Protein AF-A0A498QHR3-F1 (afdb_monomer_lite)

Sequence (141 aa):
MAPAGLDGLLPSLQDLGNIIGYTNLRAEEPIRQFEPIDPHPTAAQTQSTNLQSAWRRCDGSPVNATYADIGREVLFSMGLPADAGGGVVTLEVVSLPVHFVRAIAAKTNVFVEVRASSVATDHARQVALDVVSYVLYKIRG

Foldseek 3Di:
DPPQCPPPLADDPVRLCVLLVHDPDDDDDDDDDDDPQPPDQCQQVVVVVVVLVVLVVCAQHWDWDQDPVVRDTWTKHKHHWDDPDPQKIKIWIDTPQKTKMWIWGGDGSDTDIDIFIDSDRVSRVSSNVSRVVSSVVPRDD

InterPro domains:
  IPR026954 PknH-like extracellular domain [PF14032] (39-132)
  IPR038232 PknH-like extracellular domain superfamily [G3DSA:3.40.1000.70] (38-139)

Organism: NCBI:txid2341083

pLDDT: mean 86.79, std 10.93, range [41.12, 98.0]

Secondary structure (DSSP, 8-state):
------TTTSPPHHHHHHHHT-SS---PPPP---------TTHHHHHHHHHHHHHHHTTT-EEEEEETTTTEEEEEEE---EEEETTEEEEEEE-SS-EEEEEEEEETTEEEEEEEEESSHHHHHHHHHHHHHHHHHHS--

Structure (mmCIF, N/CA/C/O backbone):
data_AF-A0A498QHR3-F1
#
_entry.id   AF-A0A498QHR3-F1
#
loop_
_atom_site.group_PDB
_atom_site.id
_atom_site.type_symbol
_atom_site.label_atom_id
_atom_site.label_alt_id
_atom_site.label_comp_id
_atom_site.label_asym_id
_atom_site.label_entity_id
_atom_site.label_seq_id
_atom_site.pdbx_PDB_ins_code
_atom_site.Cartn_x
_atom_site.Cartn_y
_atom_site.Cartn_z
_atom_site.occupancy
_atom_site.B_iso_or_equiv
_atom_site.auth_seq_id
_atom_site.auth_comp_id
_atom_site.auth_asym_id
_atom_site.auth_atom_id
_atom_site.pdbx_PDB_model_num
ATOM 1 N N . MET A 1 1 ? -9.276 9.551 24.500 1.00 43.53 1 MET A N 1
ATOM 2 C CA . MET A 1 1 ? -9.112 8.401 23.589 1.00 43.53 1 MET A CA 1
ATOM 3 C C . MET A 1 1 ? -7.676 7.930 23.759 1.00 43.53 1 MET A C 1
ATOM 5 O O . MET A 1 1 ? -6.789 8.766 23.652 1.00 43.53 1 MET A O 1
ATOM 9 N N . ALA A 1 2 ? -7.441 6.683 24.180 1.00 41.12 2 ALA A N 1
ATOM 10 C CA . ALA A 1 2 ? -6.074 6.165 24.292 1.00 41.12 2 ALA A CA 1
ATOM 11 C C . ALA A 1 2 ? -5.424 6.143 22.894 1.00 41.12 2 ALA A C 1
ATOM 13 O O . ALA A 1 2 ? -6.171 6.031 21.914 1.00 41.12 2 ALA A O 1
ATOM 14 N N . PRO A 1 3 ? -4.085 6.244 22.779 1.00 51.41 3 PRO A N 1
ATOM 15 C CA . PRO A 1 3 ? -3.397 5.953 21.527 1.00 51.41 3 PRO A CA 1
ATOM 16 C C . PRO A 1 3 ? -3.976 4.674 20.932 1.00 51.41 3 PRO A C 1
ATOM 18 O O . PRO A 1 3 ? -4.157 3.699 21.669 1.00 51.41 3 PRO A O 1
ATOM 21 N N . ALA A 1 4 ? -4.293 4.664 19.635 1.00 57.41 4 ALA A N 1
ATOM 22 C CA . ALA A 1 4 ? -4.520 3.387 18.974 1.00 57.41 4 ALA A CA 1
ATOM 23 C C . ALA A 1 4 ? -3.286 2.533 19.281 1.00 57.41 4 ALA A C 1
ATOM 25 O O . ALA A 1 4 ? -2.165 2.987 19.055 1.00 57.41 4 ALA A O 1
ATOM 26 N N . GLY A 1 5 ? -3.465 1.365 19.896 1.00 65.12 5 GLY A N 1
ATOM 27 C CA . GLY A 1 5 ? -2.361 0.445 20.134 1.00 65.12 5 GLY A CA 1
ATOM 28 C C . GLY A 1 5 ? -1.820 -0.001 18.782 1.00 65.12 5 GLY A C 1
ATOM 29 O O . GLY A 1 5 ? -2.325 -0.963 18.217 1.00 65.12 5 GLY A O 1
ATOM 30 N N . LEU A 1 6 ? -0.859 0.750 18.232 1.00 77.00 6 LEU A N 1
ATOM 31 C CA . LEU A 1 6 ? -0.225 0.447 16.948 1.00 77.00 6 LEU A CA 1
ATOM 3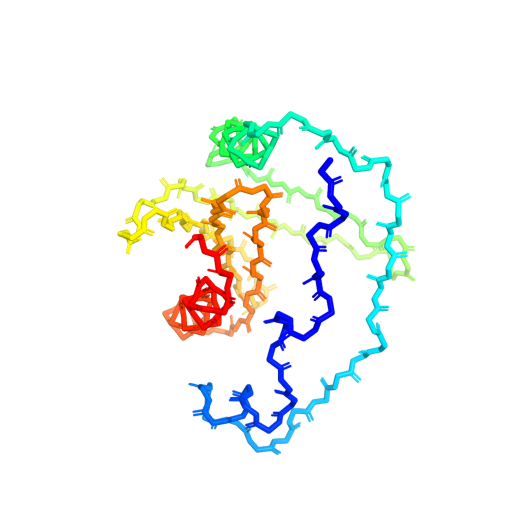2 C C . LEU A 1 6 ? 0.673 -0.790 17.071 1.00 77.00 6 LEU A C 1
ATOM 34 O O . LEU A 1 6 ? 0.919 -1.493 16.089 1.00 77.00 6 LEU A O 1
ATOM 38 N N . ASP A 1 7 ? 1.126 -1.079 18.293 1.00 76.69 7 ASP A N 1
ATOM 39 C CA . ASP A 1 7 ? 1.864 -2.289 18.622 1.00 76.69 7 ASP A CA 1
ATOM 40 C C . ASP A 1 7 ? 1.040 -3.541 18.300 1.00 76.69 7 ASP A C 1
ATOM 42 O O . ASP A 1 7 ? -0.095 -3.709 18.745 1.00 76.69 7 ASP A O 1
ATOM 46 N N . GLY A 1 8 ? 1.632 -4.439 17.511 1.00 82.19 8 GLY A N 1
ATOM 47 C CA . GLY A 1 8 ? 1.016 -5.708 17.116 1.00 82.19 8 GLY A CA 1
ATOM 48 C C . GLY A 1 8 ? 0.091 -5.643 15.894 1.00 82.19 8 GLY A C 1
ATOM 49 O O . GLY A 1 8 ? -0.371 -6.699 15.446 1.00 82.19 8 GLY A O 1
ATOM 50 N N . LEU A 1 9 ? -0.154 -4.456 15.320 1.00 88.06 9 LEU A N 1
ATOM 51 C CA . LEU A 1 9 ? -0.918 -4.324 14.072 1.00 88.06 9 LEU A CA 1
ATOM 52 C C . LEU A 1 9 ? -0.127 -4.811 12.853 1.00 88.06 9 LEU A C 1
ATOM 54 O O . LEU A 1 9 ? -0.690 -5.489 11.995 1.00 88.06 9 LEU A O 1
ATOM 58 N N . LEU A 1 10 ? 1.175 -4.518 12.797 1.00 89.25 10 LEU A N 1
ATOM 59 C CA . LEU A 1 10 ? 2.044 -4.995 11.720 1.00 89.25 10 LEU A CA 1
ATOM 60 C C . LEU A 1 10 ? 2.182 -6.533 11.756 1.00 89.25 10 LEU A C 1
ATOM 62 O O . LEU A 1 10 ? 2.155 -7.129 12.841 1.00 89.25 10 LEU A O 1
ATOM 66 N N . PRO A 1 11 ? 2.295 -7.202 10.594 1.00 90.06 11 PRO A N 1
ATOM 67 C CA . PRO A 1 11 ? 2.567 -8.636 10.543 1.00 90.06 11 PRO A CA 1
ATOM 68 C C . PRO A 1 11 ? 3.958 -8.949 11.104 1.00 90.06 11 PRO A C 1
ATOM 70 O O . PRO A 1 11 ? 4.907 -8.189 10.908 1.00 90.06 11 PRO A O 1
ATOM 73 N N . SER A 1 12 ? 4.089 -10.092 11.780 1.00 90.38 12 SER A N 1
ATOM 74 C CA . SER A 1 12 ? 5.411 -10.653 12.076 1.00 90.38 12 SER A CA 1
ATOM 75 C C . SER A 1 12 ? 6.100 -11.096 10.777 1.00 90.38 12 SER A C 1
ATOM 77 O O . SER A 1 12 ? 5.438 -11.278 9.757 1.00 90.38 12 SER A O 1
ATOM 79 N N . LEU A 1 13 ? 7.419 -11.326 10.795 1.00 90.88 13 LEU A N 1
ATOM 80 C CA . LEU A 1 13 ? 8.121 -11.871 9.620 1.00 90.88 13 LEU A CA 1
ATOM 81 C C . LEU A 1 13 ? 7.561 -13.228 9.178 1.00 90.88 13 LEU A C 1
ATOM 83 O O . LEU A 1 13 ? 7.473 -13.493 7.981 1.00 90.88 13 LEU A O 1
ATOM 87 N N . GLN A 1 14 ? 7.164 -14.066 10.137 1.00 90.50 14 GLN A N 1
ATOM 88 C CA . GLN A 1 14 ? 6.558 -15.363 9.856 1.00 90.50 14 GLN A CA 1
ATOM 89 C C . GLN A 1 14 ? 5.180 -15.202 9.210 1.00 90.50 14 GLN A C 1
ATOM 91 O O . GLN A 1 14 ? 4.912 -15.827 8.187 1.00 90.50 14 GLN A O 1
ATOM 96 N N . ASP A 1 15 ? 4.324 -14.344 9.774 1.00 91.69 15 ASP A N 1
ATOM 97 C CA . ASP A 1 15 ? 3.005 -14.072 9.198 1.00 91.69 15 ASP A CA 1
ATOM 98 C C . ASP A 1 15 ? 3.138 -13.482 7.803 1.00 91.69 15 ASP A C 1
ATOM 100 O O . ASP A 1 15 ? 2.470 -13.937 6.883 1.00 91.69 15 ASP A O 1
ATOM 104 N N . LEU A 1 16 ? 4.038 -12.511 7.627 1.00 91.56 16 LEU A N 1
ATOM 105 C CA . LEU A 1 16 ? 4.298 -11.913 6.329 1.00 91.56 16 LEU A CA 1
ATOM 106 C C . LEU A 1 16 ? 4.736 -12.990 5.337 1.00 91.56 16 LEU A C 1
ATOM 108 O O . LEU A 1 16 ? 4.145 -13.089 4.271 1.00 91.56 16 LEU A O 1
ATOM 112 N N . GLY A 1 17 ? 5.678 -13.860 5.708 1.00 91.62 17 GLY A N 1
ATOM 113 C CA . GLY A 1 17 ? 6.114 -14.960 4.850 1.00 91.62 17 GLY A CA 1
ATOM 114 C C . GLY A 1 17 ? 4.986 -15.904 4.430 1.00 91.62 17 GLY A C 1
ATOM 115 O O . GLY A 1 17 ? 4.933 -16.303 3.268 1.00 91.62 17 GLY A O 1
ATOM 116 N N . ASN A 1 18 ? 4.042 -16.185 5.332 1.00 91.12 18 ASN A N 1
ATOM 117 C CA . ASN A 1 18 ? 2.843 -16.969 5.027 1.00 91.12 18 ASN A CA 1
ATOM 118 C C . ASN A 1 18 ? 1.863 -16.221 4.109 1.00 91.12 18 ASN A C 1
ATOM 120 O O . ASN A 1 18 ? 1.239 -16.846 3.257 1.00 91.12 18 ASN A O 1
ATOM 124 N N . ILE A 1 19 ? 1.728 -14.903 4.278 1.00 88.62 19 ILE A N 1
ATOM 125 C CA . ILE A 1 19 ? 0.843 -14.051 3.474 1.00 88.62 19 ILE A CA 1
ATOM 126 C C . ILE A 1 19 ? 1.371 -13.926 2.041 1.00 88.62 19 ILE A C 1
ATOM 128 O O . ILE A 1 19 ? 0.614 -14.090 1.092 1.00 88.62 19 ILE A O 1
ATOM 132 N N . ILE A 1 20 ? 2.667 -13.640 1.881 1.00 88.62 20 ILE A N 1
ATOM 133 C CA . ILE A 1 20 ? 3.248 -13.267 0.581 1.00 88.62 20 ILE A CA 1
ATOM 134 C C . ILE A 1 20 ? 4.010 -14.406 -0.108 1.00 88.62 20 ILE A C 1
ATOM 136 O O . ILE A 1 20 ? 4.484 -14.233 -1.228 1.00 88.62 20 ILE A O 1
ATOM 140 N N . GLY A 1 21 ? 4.137 -15.567 0.542 1.00 87.19 21 GLY A N 1
ATOM 141 C CA . GLY A 1 21 ? 4.769 -16.761 -0.027 1.00 87.19 21 GLY A CA 1
ATOM 142 C C . GLY A 1 21 ? 6.301 -16.717 -0.075 1.00 87.19 21 GLY A C 1
ATOM 143 O O . GLY A 1 21 ? 6.906 -17.398 -0.901 1.00 87.19 21 GLY A O 1
ATOM 144 N N . TYR A 1 22 ? 6.943 -15.936 0.799 1.00 85.62 22 TYR A N 1
ATOM 145 C CA . TYR A 1 22 ? 8.402 -15.805 0.861 1.00 85.62 22 TYR A CA 1
ATOM 146 C C . TYR A 1 22 ? 8.958 -16.238 2.215 1.00 85.62 22 TYR A C 1
ATOM 148 O O . TYR A 1 22 ? 8.522 -15.775 3.261 1.00 85.62 22 TYR A O 1
ATOM 156 N N . THR A 1 23 ? 9.998 -17.070 2.204 1.00 84.38 23 THR A N 1
ATOM 157 C CA . THR A 1 23 ? 10.594 -17.618 3.435 1.00 84.38 23 THR A CA 1
ATOM 158 C C . THR A 1 23 ? 11.819 -16.850 3.930 1.00 84.38 23 THR A C 1
ATOM 160 O O . THR A 1 23 ? 12.229 -17.020 5.072 1.00 84.38 23 THR A O 1
ATOM 163 N N . ASN A 1 24 ? 12.415 -16.002 3.087 1.00 88.69 24 ASN A N 1
ATOM 164 C CA . ASN A 1 24 ? 13.729 -15.393 3.338 1.00 88.69 24 ASN A CA 1
ATOM 165 C C . ASN A 1 24 ? 13.631 -13.887 3.625 1.00 88.69 24 ASN A C 1
ATOM 167 O O . ASN A 1 24 ? 14.533 -13.118 3.289 1.00 88.69 24 ASN A O 1
ATOM 171 N N . LEU A 1 25 ? 12.506 -13.463 4.200 1.00 89.81 25 LEU A N 1
ATOM 172 C CA . LEU A 1 25 ? 12.234 -12.063 4.499 1.00 89.81 25 LEU A CA 1
ATOM 173 C C . LEU A 1 25 ? 13.116 -11.562 5.643 1.00 89.81 25 LEU A C 1
ATOM 175 O O . LEU A 1 25 ? 13.416 -12.285 6.593 1.00 89.81 25 LEU A O 1
ATOM 179 N N . ARG A 1 26 ? 13.510 -10.293 5.552 1.00 91.69 26 ARG A N 1
ATOM 180 C CA . ARG A 1 26 ? 14.232 -9.571 6.600 1.00 91.69 26 ARG A CA 1
ATOM 181 C C . ARG A 1 26 ? 13.447 -8.319 6.948 1.00 91.69 26 ARG A C 1
ATOM 183 O O . ARG A 1 26 ? 12.905 -7.674 6.056 1.00 91.69 26 ARG A O 1
ATOM 190 N N . ALA A 1 27 ? 13.385 -8.008 8.235 1.00 89.25 27 ALA A N 1
ATOM 191 C CA . ALA A 1 27 ? 12.785 -6.781 8.730 1.00 89.25 27 ALA A CA 1
ATOM 192 C C . ALA A 1 27 ? 13.891 -5.858 9.226 1.00 89.25 27 ALA A C 1
ATOM 194 O O . ALA A 1 27 ? 14.830 -6.304 9.886 1.00 89.25 27 ALA A O 1
ATOM 195 N N . GLU A 1 28 ? 13.750 -4.580 8.909 1.00 87.62 28 GLU A N 1
ATOM 196 C CA . GLU A 1 28 ? 14.474 -3.515 9.589 1.00 87.62 28 GLU A CA 1
ATOM 197 C C . GLU A 1 28 ? 13.751 -3.155 10.894 1.00 87.62 28 GLU A C 1
ATOM 199 O O . GLU A 1 28 ? 12.603 -3.558 11.121 1.00 87.62 28 GLU A O 1
ATOM 204 N N . GLU A 1 29 ? 14.427 -2.417 11.774 1.00 82.69 29 GLU A N 1
ATOM 205 C CA . GLU A 1 29 ? 13.811 -1.969 13.021 1.00 82.69 29 GLU A CA 1
ATOM 206 C C . GLU A 1 29 ? 12.614 -1.043 12.737 1.00 82.69 29 GLU A C 1
ATOM 208 O O . GLU A 1 29 ? 12.712 -0.150 11.890 1.00 82.69 29 GLU A O 1
ATOM 213 N N . PRO A 1 30 ? 11.474 -1.216 13.435 1.00 80.88 30 PRO A N 1
ATOM 214 C CA . PRO A 1 30 ? 10.319 -0.354 13.237 1.00 80.88 30 PRO A CA 1
ATOM 215 C C . PRO A 1 30 ? 10.647 1.108 13.541 1.00 80.88 30 PRO A C 1
ATOM 217 O O . PRO A 1 30 ? 10.998 1.462 14.668 1.00 80.88 30 PRO A O 1
ATOM 220 N N . ILE A 1 31 ? 10.446 1.975 12.552 1.00 81.94 31 ILE A N 1
ATOM 221 C CA . ILE A 1 31 ? 10.554 3.418 12.745 1.00 81.94 31 ILE A CA 1
ATOM 222 C C . ILE A 1 31 ? 9.301 3.902 13.479 1.00 81.94 31 ILE A C 1
ATOM 224 O O . ILE A 1 31 ? 8.180 3.771 12.988 1.00 81.94 31 ILE A O 1
ATOM 228 N N . ARG A 1 32 ? 9.493 4.487 14.665 1.00 80.19 32 ARG A N 1
ATOM 229 C CA . ARG A 1 32 ? 8.424 5.107 15.458 1.00 80.19 32 ARG A CA 1
ATOM 230 C C . ARG A 1 32 ? 8.565 6.621 15.398 1.00 80.19 32 ARG A C 1
ATOM 232 O O . ARG A 1 32 ? 9.309 7.214 16.175 1.00 80.19 32 ARG A O 1
ATOM 239 N N . GLN A 1 33 ? 7.846 7.244 14.471 1.00 69.56 33 GLN A N 1
ATOM 240 C CA . GLN A 1 33 ? 7.672 8.694 14.464 1.00 69.56 33 GLN A CA 1
ATOM 241 C C . GLN A 1 33 ? 6.430 9.030 15.286 1.00 69.56 33 GLN A C 1
ATOM 243 O O . GLN A 1 33 ? 5.303 8.784 14.866 1.00 69.56 33 GLN A O 1
ATOM 248 N N . PHE A 1 34 ? 6.646 9.548 16.494 1.00 58.50 34 PHE A N 1
ATOM 249 C CA . PHE A 1 34 ? 5.565 10.061 17.325 1.00 58.50 34 PHE A CA 1
ATOM 250 C C . PHE A 1 34 ? 5.227 11.477 16.866 1.00 58.50 34 PHE A C 1
ATOM 252 O O . PHE A 1 34 ? 5.773 12.455 17.374 1.00 58.50 34 PHE A O 1
ATOM 259 N N . GLU A 1 35 ? 4.335 11.590 15.888 1.00 61.38 35 GLU A N 1
ATOM 260 C CA . GLU A 1 35 ? 3.571 12.824 15.731 1.00 61.38 35 GLU A CA 1
ATOM 261 C C . GLU A 1 35 ? 2.508 12.909 16.840 1.00 61.38 35 GLU A C 1
ATOM 263 O O . GLU A 1 35 ? 2.101 11.874 17.389 1.00 61.38 35 GLU A O 1
ATOM 268 N N . PRO A 1 36 ? 2.053 14.119 17.219 1.00 59.34 36 PRO A N 1
ATOM 269 C CA . PRO A 1 36 ? 0.911 14.260 18.108 1.00 59.34 36 PRO A CA 1
ATOM 270 C C . PRO A 1 36 ? -0.265 13.454 17.554 1.00 59.34 36 PRO A C 1
ATOM 272 O O . PRO A 1 36 ? -0.681 13.656 16.415 1.00 59.34 36 PRO A O 1
ATOM 275 N N . ILE A 1 37 ? -0.793 12.530 18.356 1.00 59.19 37 ILE A N 1
ATOM 276 C CA . ILE A 1 37 ? -1.969 11.748 17.973 1.00 59.19 37 ILE A CA 1
ATOM 277 C C . ILE A 1 37 ? -3.122 12.730 17.822 1.00 59.19 37 ILE A C 1
ATOM 279 O O . ILE A 1 37 ? -3.570 13.293 18.822 1.00 59.19 37 ILE A O 1
ATOM 283 N N . ASP A 1 38 ? -3.590 12.935 16.593 1.00 64.50 38 ASP A N 1
ATOM 284 C CA . ASP A 1 38 ? -4.792 13.718 16.344 1.00 64.50 38 ASP A CA 1
ATOM 285 C C . ASP A 1 38 ? -5.986 12.980 16.984 1.00 64.50 38 ASP A C 1
ATOM 287 O O . ASP A 1 38 ? -6.328 11.870 16.562 1.00 64.50 38 ASP A O 1
ATOM 291 N N . PRO A 1 39 ? -6.603 13.535 18.046 1.00 62.09 39 PRO A N 1
ATOM 292 C CA . PRO A 1 39 ? -7.657 12.851 18.783 1.00 62.09 39 PRO A CA 1
ATOM 293 C C . PRO A 1 39 ? -8.994 12.851 18.030 1.00 62.09 39 PRO A C 1
ATOM 295 O O . PRO A 1 39 ? -9.959 12.262 18.528 1.00 62.09 39 PRO A O 1
ATOM 298 N N . HIS A 1 40 ? -9.092 13.523 16.875 1.00 70.19 40 HIS A N 1
ATOM 299 C CA . HIS A 1 40 ? -10.328 13.571 16.109 1.00 70.19 40 HIS A CA 1
ATOM 300 C C . HIS A 1 40 ? -10.625 12.200 15.481 1.00 70.19 40 HIS A C 1
ATOM 302 O O . HIS A 1 40 ? -9.773 11.621 14.804 1.00 70.19 40 HIS A O 1
ATOM 308 N N . PRO A 1 41 ? -11.862 11.686 15.616 1.00 69.12 41 PRO A N 1
ATOM 309 C CA . PRO A 1 41 ? -12.238 10.374 15.086 1.00 69.12 41 PRO A CA 1
ATOM 310 C C . PRO A 1 41 ? -12.158 10.290 13.553 1.00 69.12 41 PRO A C 1
ATOM 312 O O . PRO A 1 41 ? -12.238 9.200 13.000 1.00 69.12 41 PRO A O 1
ATOM 315 N N .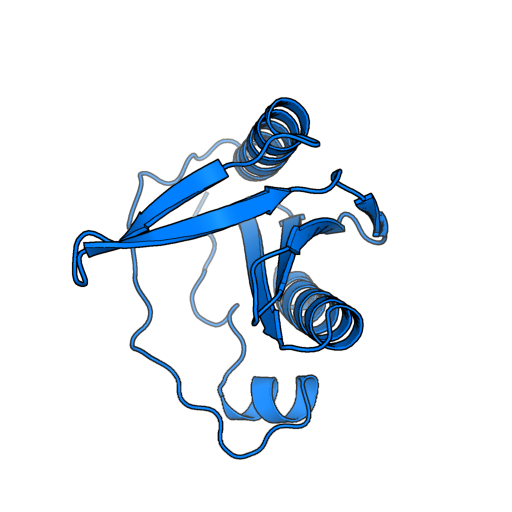 THR A 1 42 ? -12.007 11.426 12.869 1.00 84.00 42 THR A N 1
ATOM 316 C CA . THR A 1 42 ? -11.918 11.548 11.410 1.00 84.00 42 THR A CA 1
ATOM 317 C C . THR A 1 42 ? -10.497 11.803 10.904 1.00 84.00 42 THR A C 1
ATOM 319 O O . THR A 1 42 ? -10.308 11.973 9.697 1.00 84.00 42 THR A O 1
ATOM 322 N N . ALA A 1 43 ? -9.489 11.837 11.783 1.00 86.75 43 ALA A N 1
ATOM 323 C CA . ALA A 1 43 ? -8.109 12.145 11.407 1.00 86.75 43 ALA A CA 1
ATOM 324 C C . ALA A 1 43 ? -7.554 11.143 10.381 1.00 86.75 43 ALA A C 1
ATOM 326 O O . ALA A 1 43 ? -6.996 11.536 9.356 1.00 86.75 43 ALA A O 1
ATOM 327 N N . ALA A 1 44 ? -7.800 9.845 10.587 1.00 89.38 44 ALA A N 1
ATOM 328 C CA . ALA A 1 44 ? -7.364 8.797 9.666 1.00 89.38 44 ALA A CA 1
ATOM 329 C C . ALA A 1 44 ? -8.014 8.925 8.276 1.00 89.38 44 ALA A C 1
ATOM 331 O O . ALA A 1 44 ? -7.335 8.825 7.251 1.00 89.38 44 ALA A O 1
ATOM 332 N N . GLN A 1 45 ? -9.323 9.194 8.219 1.00 91.94 45 GLN A N 1
ATOM 333 C CA . GLN A 1 45 ? -10.032 9.431 6.956 1.00 91.94 45 GLN A CA 1
ATOM 334 C C . GLN A 1 45 ? -9.544 10.705 6.263 1.00 91.94 45 GLN A C 1
ATOM 336 O O . GLN A 1 45 ? -9.408 10.723 5.038 1.00 91.94 45 GLN A O 1
ATOM 341 N N . THR A 1 46 ? -9.252 11.751 7.035 1.00 92.12 46 THR A N 1
ATOM 342 C CA . THR A 1 46 ? -8.699 13.010 6.520 1.00 92.12 46 THR A CA 1
ATOM 343 C C . THR A 1 46 ? -7.337 12.768 5.882 1.00 92.12 46 THR A C 1
ATOM 345 O O . THR A 1 46 ? -7.124 13.164 4.738 1.00 92.12 46 THR A O 1
ATOM 348 N N . GLN A 1 47 ? -6.454 12.029 6.558 1.00 91.81 47 GLN A N 1
ATOM 349 C CA . GLN A 1 47 ? -5.143 11.662 6.026 1.00 91.81 47 GLN A CA 1
ATOM 350 C C . GLN A 1 47 ? -5.255 10.865 4.721 1.00 91.81 47 GLN A C 1
ATOM 352 O O . GLN A 1 47 ? -4.603 11.208 3.732 1.00 91.81 47 GLN A O 1
ATOM 357 N N . SER A 1 48 ? -6.136 9.859 4.678 1.00 93.62 48 SER A N 1
ATOM 358 C CA . SER A 1 48 ? -6.394 9.088 3.454 1.00 93.62 48 SER A CA 1
ATOM 359 C C . SER A 1 48 ? -6.887 9.979 2.309 1.00 93.62 48 SER A C 1
ATOM 361 O O . SER A 1 48 ? -6.352 9.932 1.201 1.00 93.62 48 SER A O 1
ATOM 363 N N . THR A 1 49 ? -7.858 10.856 2.576 1.00 94.50 49 THR A N 1
ATOM 364 C CA . THR A 1 49 ? -8.445 11.755 1.567 1.00 94.50 49 THR A CA 1
ATOM 365 C C . THR A 1 49 ? -7.428 12.767 1.036 1.00 94.50 49 THR A C 1
ATOM 367 O O . THR A 1 49 ? -7.359 13.018 -0.173 1.00 94.50 49 THR A O 1
ATOM 370 N N . ASN A 1 50 ? -6.603 13.323 1.923 1.00 94.56 50 ASN A N 1
ATOM 371 C CA . ASN A 1 50 ? -5.538 14.252 1.564 1.00 94.56 50 ASN A CA 1
ATOM 372 C C . ASN A 1 50 ? -4.493 13.577 0.673 1.00 94.56 50 ASN A C 1
ATOM 374 O O . ASN A 1 50 ? -4.114 14.138 -0.358 1.00 94.56 50 ASN A O 1
ATOM 378 N N . LEU A 1 51 ? -4.075 12.356 1.025 1.00 94.12 51 LEU A N 1
ATOM 379 C CA . LEU A 1 51 ? -3.094 11.606 0.248 1.00 94.12 51 LEU A CA 1
ATOM 380 C C . LEU A 1 51 ? -3.629 11.234 -1.140 1.00 94.12 51 LEU A C 1
ATOM 382 O O . LEU A 1 51 ? -2.940 11.457 -2.133 1.00 94.12 51 LEU A O 1
ATOM 386 N N . GLN A 1 52 ? -4.878 10.772 -1.240 1.00 95.00 52 GLN A N 1
ATOM 387 C CA . GLN A 1 52 ? -5.520 10.522 -2.536 1.00 95.00 52 GLN A CA 1
ATOM 388 C C . GLN A 1 52 ? -5.602 11.790 -3.391 1.00 95.00 52 GLN A C 1
ATOM 390 O O . GLN A 1 52 ? -5.366 11.751 -4.597 1.00 95.00 52 GLN A O 1
ATOM 395 N N . SER A 1 53 ? -5.925 12.930 -2.778 1.00 95.06 53 SER A N 1
ATOM 396 C CA . SER A 1 53 ? -5.983 14.214 -3.481 1.00 95.06 53 SER A CA 1
ATOM 397 C C . SER A 1 53 ? -4.606 14.637 -3.992 1.00 95.06 53 SER A C 1
ATOM 399 O O . SER A 1 53 ? -4.499 15.147 -5.104 1.00 95.06 53 SER A O 1
ATOM 401 N N . ALA A 1 54 ? -3.544 14.393 -3.218 1.00 92.25 54 ALA A N 1
ATOM 402 C CA . ALA A 1 54 ? -2.174 14.621 -3.660 1.00 92.25 54 ALA A CA 1
ATOM 403 C C . ALA A 1 54 ? -1.789 13.709 -4.833 1.00 92.25 54 ALA A C 1
ATOM 405 O O . ALA A 1 54 ? -1.228 14.203 -5.805 1.00 92.25 54 ALA A O 1
ATOM 406 N N . TRP A 1 55 ? -2.150 12.423 -4.787 1.00 92.56 55 TRP A N 1
ATOM 407 C CA . TRP A 1 55 ? -1.911 11.490 -5.892 1.00 92.56 55 TRP A CA 1
ATOM 408 C C . TRP A 1 55 ? -2.580 11.946 -7.187 1.00 92.56 55 TRP A C 1
ATOM 410 O O . TRP A 1 55 ? -1.912 12.022 -8.211 1.00 92.56 55 TRP A O 1
ATOM 420 N N . ARG A 1 56 ? -3.857 12.352 -7.133 1.00 93.44 56 ARG A N 1
ATOM 421 C CA . ARG A 1 56 ? -4.581 12.861 -8.314 1.00 93.44 56 ARG A CA 1
ATOM 422 C C . ARG A 1 56 ? -3.923 14.093 -8.936 1.00 93.44 56 ARG A C 1
ATOM 424 O O . ARG A 1 56 ? -3.970 14.249 -10.147 1.00 93.44 56 ARG A O 1
ATOM 431 N N . ARG A 1 57 ? -3.298 14.965 -8.137 1.00 91.62 57 ARG A N 1
ATOM 432 C CA . ARG A 1 57 ? -2.580 16.148 -8.657 1.00 91.62 57 ARG A CA 1
ATOM 433 C C . ARG A 1 57 ? -1.307 15.803 -9.427 1.00 91.62 57 ARG A C 1
ATOM 435 O O . ARG A 1 57 ? -0.789 16.661 -10.131 1.00 91.62 57 ARG A O 1
ATOM 442 N N . CYS A 1 58 ? -0.795 14.593 -9.265 1.00 87.69 58 CYS A N 1
ATOM 443 C CA . CYS A 1 58 ? 0.434 14.136 -9.893 1.00 87.69 58 CYS A CA 1
ATOM 444 C C . CYS A 1 58 ? 0.185 13.026 -10.928 1.00 87.69 58 CYS A C 1
ATOM 446 O O . CYS A 1 58 ? 1.143 12.423 -11.408 1.00 87.69 58 CYS A O 1
ATOM 448 N N . ASP A 1 59 ? -1.080 12.754 -11.257 1.00 85.62 59 ASP A N 1
ATOM 449 C CA . ASP A 1 59 ? -1.462 11.798 -12.293 1.00 85.62 59 ASP A CA 1
ATOM 450 C C . ASP A 1 59 ? -0.804 12.144 -13.635 1.00 85.62 59 ASP A C 1
ATOM 452 O O . ASP A 1 59 ? -0.683 13.319 -14.004 1.00 85.62 59 ASP A O 1
ATOM 456 N N . GLY A 1 60 ? -0.314 11.115 -14.330 1.00 75.44 60 GLY A N 1
ATOM 457 C CA . GLY A 1 60 ? 0.345 11.218 -15.634 1.00 75.44 60 GLY A CA 1
ATOM 458 C C . GLY A 1 60 ? 1.642 12.034 -15.642 1.00 75.44 60 GLY A C 1
ATOM 459 O O . GLY A 1 60 ? 2.310 12.117 -16.673 1.00 75.44 60 GLY A O 1
ATOM 460 N N . SER A 1 61 ? 2.026 12.627 -14.510 1.00 80.06 61 SER A N 1
ATOM 461 C CA . SER A 1 61 ? 3.168 13.523 -14.416 1.00 80.06 61 SER A CA 1
ATOM 462 C C . SER A 1 61 ? 4.427 12.728 -14.073 1.00 80.06 61 SER A C 1
ATOM 464 O O . SER A 1 61 ? 4.432 11.986 -13.085 1.00 80.06 61 SER A O 1
ATOM 466 N N . PRO A 1 62 ? 5.517 12.872 -14.848 1.00 83.81 62 PRO A N 1
ATOM 467 C CA . PRO A 1 62 ? 6.802 12.330 -14.448 1.00 83.81 62 PRO A CA 1
ATOM 468 C C . PRO A 1 62 ? 7.300 13.064 -13.199 1.00 83.81 62 PRO A C 1
ATOM 470 O O . PRO A 1 62 ? 7.413 14.289 -13.184 1.00 83.81 62 PRO A O 1
ATOM 473 N N . VAL A 1 63 ? 7.622 12.308 -12.154 1.00 86.19 63 VAL A N 1
ATOM 474 C CA . VAL A 1 63 ? 8.235 12.819 -10.928 1.00 86.19 63 VAL A CA 1
ATOM 475 C C . VAL A 1 63 ? 9.682 12.357 -10.910 1.00 86.19 63 VAL A C 1
ATOM 477 O O . VAL A 1 63 ? 9.951 11.162 -10.794 1.00 86.19 63 VAL A O 1
ATOM 480 N N . ASN A 1 64 ? 10.617 13.296 -11.036 1.00 87.94 64 ASN A N 1
ATOM 481 C CA . ASN A 1 64 ? 12.033 13.000 -10.854 1.00 87.94 64 ASN A CA 1
ATOM 482 C C . ASN A 1 64 ? 12.374 13.104 -9.365 1.00 87.94 64 ASN A C 1
ATOM 484 O O . ASN A 1 64 ? 12.160 14.157 -8.762 1.00 87.94 64 ASN A O 1
ATOM 488 N N . ALA A 1 65 ? 12.879 12.025 -8.772 1.00 86.25 65 ALA A N 1
ATOM 489 C CA . ALA A 1 65 ? 13.363 12.043 -7.399 1.00 86.25 65 ALA A CA 1
ATOM 490 C C . ALA A 1 65 ? 14.876 11.849 -7.366 1.00 86.25 65 ALA A C 1
ATOM 492 O O . ALA A 1 65 ? 15.406 10.892 -7.935 1.00 86.25 65 ALA A O 1
ATOM 493 N N . THR A 1 66 ? 15.556 12.728 -6.639 1.00 88.94 66 THR A N 1
ATOM 494 C CA . THR A 1 66 ? 16.988 12.621 -6.369 1.00 88.94 66 THR A CA 1
ATOM 495 C C . THR A 1 66 ? 17.193 11.954 -5.014 1.00 88.94 66 THR A C 1
ATOM 497 O O . THR A 1 66 ? 16.796 12.488 -3.978 1.00 88.94 66 THR A O 1
ATOM 500 N N . TYR A 1 67 ? 17.829 10.788 -5.014 1.00 83.75 67 TYR A N 1
ATOM 501 C CA . TYR A 1 67 ? 18.230 10.084 -3.800 1.00 83.75 67 TYR A CA 1
ATOM 502 C C . TYR A 1 67 ? 19.550 10.671 -3.298 1.00 83.75 67 TYR A C 1
ATOM 504 O O . TYR A 1 67 ? 20.601 10.457 -3.901 1.00 83.75 67 TYR A O 1
ATOM 512 N N . ALA A 1 68 ? 19.476 11.483 -2.240 1.00 85.50 68 ALA A N 1
ATOM 513 C CA . ALA A 1 68 ? 20.588 12.311 -1.764 1.00 85.50 68 ALA A CA 1
ATOM 514 C C . ALA A 1 68 ? 21.802 11.507 -1.264 1.00 85.50 68 ALA A C 1
ATOM 516 O O . ALA A 1 68 ? 22.925 11.998 -1.312 1.00 85.50 68 ALA A O 1
ATOM 517 N N . ASP A 1 69 ? 21.582 10.279 -0.805 1.00 83.62 69 ASP A N 1
ATOM 518 C CA . ASP A 1 69 ? 22.598 9.350 -0.308 1.00 83.62 69 ASP A CA 1
ATOM 519 C C . ASP A 1 69 ? 23.516 8.806 -1.414 1.00 83.62 69 ASP A C 1
ATOM 521 O O . ASP A 1 69 ? 24.702 8.584 -1.175 1.00 83.62 69 ASP A O 1
ATOM 525 N N . ILE A 1 70 ? 22.987 8.624 -2.627 1.00 83.94 70 ILE A N 1
ATOM 526 C CA . ILE A 1 70 ? 23.720 8.042 -3.765 1.00 83.94 70 ILE A CA 1
ATOM 527 C C . ILE A 1 70 ? 23.801 8.962 -4.993 1.00 83.94 70 ILE A C 1
ATOM 529 O O . ILE A 1 70 ? 24.384 8.582 -6.007 1.00 83.94 70 ILE A O 1
ATOM 533 N N . GLY A 1 71 ? 23.195 10.152 -4.938 1.00 85.25 71 GLY A N 1
ATOM 534 C CA . GLY A 1 71 ? 23.155 11.122 -6.041 1.00 85.25 71 GLY A CA 1
ATOM 535 C C . GLY A 1 71 ? 22.393 10.638 -7.280 1.00 85.25 71 GLY A C 1
ATOM 536 O O . GLY A 1 71 ? 22.567 11.186 -8.366 1.00 85.25 71 GLY A O 1
ATOM 537 N N . ARG A 1 72 ? 21.577 9.585 -7.146 1.00 85.88 72 ARG A N 1
ATOM 538 C CA . ARG A 1 72 ? 20.867 8.959 -8.264 1.00 85.88 72 ARG A CA 1
ATOM 539 C C . ARG A 1 72 ? 19.522 9.634 -8.489 1.00 85.88 72 ARG A C 1
ATOM 541 O O . ARG A 1 72 ? 18.714 9.732 -7.567 1.00 85.88 72 ARG A O 1
ATOM 548 N N . GLU A 1 73 ? 19.260 10.002 -9.735 1.00 88.50 73 GLU A N 1
ATOM 549 C CA . GLU A 1 73 ? 17.934 10.412 -10.188 1.00 88.50 73 GLU A CA 1
ATOM 550 C C . GLU A 1 73 ? 17.119 9.196 -10.635 1.00 88.50 73 GLU A C 1
ATOM 552 O O . GLU A 1 73 ? 17.601 8.332 -11.377 1.00 88.50 73 GLU A O 1
ATOM 557 N N . VAL A 1 74 ? 15.882 9.109 -10.153 1.00 87.56 74 VAL A N 1
ATOM 558 C CA . VAL A 1 74 ? 14.926 8.074 -10.537 1.00 87.56 74 VAL A CA 1
ATOM 559 C C . VAL A 1 74 ? 13.649 8.745 -11.005 1.00 87.56 74 VAL A C 1
ATOM 561 O O . VAL A 1 74 ? 13.037 9.531 -10.282 1.00 87.56 74 VAL A O 1
ATOM 564 N N . LEU A 1 75 ? 13.240 8.386 -12.219 1.00 89.38 75 LEU A N 1
ATOM 565 C CA . LEU A 1 75 ? 11.982 8.826 -12.790 1.00 89.38 75 LEU A CA 1
ATOM 566 C C . LEU A 1 75 ? 10.855 7.895 -12.348 1.00 89.38 75 LEU A C 1
ATOM 568 O O . LEU A 1 75 ? 10.901 6.686 -12.590 1.00 89.38 75 LEU A O 1
ATOM 572 N N . PHE A 1 76 ? 9.832 8.484 -11.747 1.00 89.81 76 PHE A N 1
ATOM 573 C CA . PHE A 1 76 ? 8.585 7.821 -11.409 1.00 89.81 76 PHE A CA 1
ATOM 574 C C . PHE A 1 76 ? 7.467 8.335 -12.307 1.00 89.81 76 PHE A C 1
ATOM 576 O O . PHE A 1 76 ? 7.385 9.527 -12.595 1.00 89.81 76 PHE A O 1
ATOM 583 N N . SER A 1 77 ? 6.573 7.443 -12.710 1.00 89.50 77 SER A N 1
ATOM 584 C CA . SER A 1 77 ? 5.279 7.799 -13.284 1.00 89.50 77 SER A CA 1
ATOM 585 C C . SER A 1 77 ? 4.192 7.288 -12.352 1.00 89.50 77 SER A C 1
ATOM 587 O O . SER A 1 77 ? 4.191 6.113 -11.979 1.00 89.50 77 SER A O 1
ATOM 589 N N . MET A 1 78 ? 3.308 8.184 -11.920 1.00 89.19 78 MET A N 1
ATOM 590 C CA . MET A 1 78 ? 2.205 7.838 -11.030 1.00 89.19 78 MET A CA 1
ATOM 591 C C . MET A 1 78 ? 0.933 7.607 -11.837 1.00 89.19 78 MET A C 1
ATOM 593 O O . MET A 1 78 ? 0.604 8.405 -12.713 1.00 89.19 78 MET A O 1
ATOM 597 N N . GLY A 1 79 ? 0.236 6.512 -11.535 1.00 88.94 79 GLY A N 1
ATOM 598 C CA . GLY A 1 79 ? -1.100 6.254 -12.059 1.00 88.94 79 GLY A CA 1
ATOM 599 C C . GLY A 1 79 ? -2.188 7.001 -11.285 1.00 88.94 79 GLY A C 1
ATOM 600 O O . GLY A 1 79 ? -1.920 7.85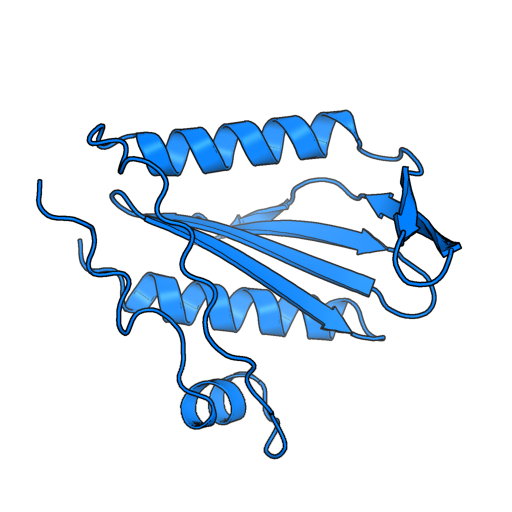7 -10.439 1.00 88.94 79 GLY A O 1
ATOM 601 N N . LEU A 1 80 ? -3.437 6.613 -11.533 1.00 91.94 80 LEU A N 1
ATOM 602 C CA . LEU A 1 80 ? -4.592 7.101 -10.788 1.00 91.94 80 LEU A CA 1
ATOM 603 C C . LEU A 1 80 ? -4.861 6.253 -9.537 1.00 91.94 80 LEU A C 1
ATOM 605 O O . LEU A 1 80 ? -4.645 5.039 -9.559 1.00 91.94 80 LEU A O 1
ATOM 609 N N . PRO A 1 81 ? -5.393 6.856 -8.457 1.00 94.88 81 PRO A N 1
ATOM 610 C CA . PRO A 1 81 ? -5.943 6.087 -7.350 1.00 94.88 81 PRO A CA 1
ATOM 611 C C . PRO A 1 81 ? -7.123 5.233 -7.831 1.00 94.88 81 PRO A C 1
ATOM 613 O O . PRO A 1 81 ? -8.067 5.764 -8.418 1.00 94.88 81 PRO A O 1
ATOM 616 N N . ALA A 1 82 ? -7.088 3.938 -7.538 1.00 94.94 82 ALA A N 1
ATOM 617 C CA . ALA A 1 82 ? -8.135 2.977 -7.865 1.00 94.94 82 ALA A CA 1
ATOM 618 C C . ALA A 1 82 ? -8.751 2.399 -6.586 1.00 94.94 82 ALA A C 1
ATOM 620 O O . ALA A 1 82 ? -8.034 2.085 -5.636 1.00 94.94 82 ALA A O 1
ATOM 621 N N . ASP A 1 83 ? -10.076 2.266 -6.561 1.00 95.56 83 ASP A N 1
ATOM 622 C CA . ASP A 1 83 ? -10.783 1.559 -5.491 1.00 95.56 83 ASP A CA 1
ATOM 623 C C . ASP A 1 83 ? -10.522 0.051 -5.611 1.00 95.56 83 ASP A C 1
ATOM 625 O O . ASP A 1 83 ? -10.747 -0.539 -6.669 1.00 95.56 83 ASP A O 1
ATOM 629 N N . ALA A 1 84 ? -10.032 -0.557 -4.532 1.00 95.94 84 ALA A N 1
ATOM 630 C CA . ALA A 1 84 ? -9.763 -1.990 -4.440 1.00 95.94 84 ALA A CA 1
ATOM 631 C C . ALA A 1 84 ? -10.804 -2.736 -3.582 1.00 95.94 84 ALA A C 1
ATOM 633 O O . ALA A 1 84 ? -10.655 -3.931 -3.325 1.00 95.94 84 ALA A O 1
ATOM 634 N N . GLY A 1 85 ? -11.868 -2.052 -3.150 1.00 93.31 85 GLY A N 1
ATOM 635 C CA . GLY A 1 85 ? -12.911 -2.596 -2.290 1.00 93.31 85 GLY A CA 1
ATOM 636 C C . GLY A 1 85 ? -12.537 -2.580 -0.805 1.00 93.31 85 GLY A C 1
ATOM 637 O O . GLY A 1 85 ? -11.402 -2.325 -0.412 1.00 93.31 85 GLY A O 1
ATOM 638 N N . GLY A 1 86 ? -13.528 -2.807 0.066 1.00 89.62 86 GLY A N 1
ATOM 639 C CA . GLY A 1 86 ? -13.307 -2.884 1.520 1.00 89.62 86 GLY A CA 1
ATOM 640 C C . GLY A 1 86 ? -12.776 -1.595 2.167 1.00 89.62 86 GLY A C 1
ATOM 641 O O . GLY A 1 86 ? -12.245 -1.645 3.274 1.00 89.62 86 GLY A O 1
ATOM 642 N N . GLY A 1 87 ? -12.901 -0.448 1.486 1.00 92.06 87 GLY A N 1
ATOM 643 C CA . GLY A 1 87 ? -12.324 0.829 1.919 1.00 92.06 87 GLY A CA 1
ATOM 644 C C . GLY A 1 87 ? -10.829 0.986 1.610 1.00 92.06 87 GLY A C 1
ATOM 645 O O . GLY A 1 87 ? -10.209 1.924 2.116 1.00 92.06 87 GLY A O 1
ATOM 646 N N . VAL A 1 88 ? -10.252 0.087 0.805 1.00 97.31 88 VAL A N 1
ATOM 647 C CA . VAL A 1 88 ? -8.862 0.147 0.344 1.00 97.31 88 VAL A CA 1
ATOM 648 C C . VAL A 1 88 ? -8.785 0.900 -0.981 1.00 97.31 88 VAL A C 1
ATOM 650 O O . VAL A 1 88 ? -9.531 0.622 -1.916 1.00 97.31 88 VAL A O 1
ATOM 653 N N . VAL A 1 89 ? -7.832 1.822 -1.079 1.00 97.81 89 VAL A N 1
ATOM 654 C CA . VAL A 1 89 ? -7.479 2.511 -2.324 1.00 97.81 89 VAL A CA 1
ATOM 655 C C . VAL A 1 89 ? -6.041 2.169 -2.683 1.00 97.81 89 VAL A C 1
ATOM 657 O O . VAL A 1 89 ? -5.154 2.226 -1.831 1.00 97.81 89 VAL A O 1
ATOM 660 N N . THR A 1 90 ? -5.795 1.837 -3.945 1.00 97.44 90 THR A N 1
ATOM 661 C CA . THR A 1 90 ? -4.459 1.537 -4.465 1.00 97.44 90 THR A CA 1
ATOM 662 C C . THR A 1 90 ? -3.951 2.614 -5.411 1.00 97.44 90 THR A C 1
ATOM 664 O O . THR A 1 90 ? -4.734 3.243 -6.115 1.00 97.44 90 THR A O 1
ATOM 667 N N . LEU A 1 91 ? -2.635 2.786 -5.467 1.00 95.50 91 LEU A N 1
ATOM 668 C CA . LEU A 1 91 ? -1.927 3.589 -6.457 1.00 95.50 91 LEU A CA 1
ATOM 669 C C . LEU A 1 91 ? -0.773 2.773 -7.030 1.00 95.50 91 LEU A C 1
ATOM 671 O O . LEU A 1 91 ? 0.084 2.300 -6.281 1.00 95.50 91 LEU A O 1
ATOM 675 N N . GLU A 1 92 ? -0.718 2.673 -8.350 1.00 93.88 92 GLU A N 1
ATOM 676 C CA . GLU A 1 92 ? 0.424 2.106 -9.059 1.00 93.88 92 GLU A CA 1
ATOM 677 C C . GLU A 1 92 ? 1.438 3.197 -9.381 1.00 93.88 92 GLU A C 1
ATOM 679 O O . GLU A 1 92 ? 1.090 4.268 -9.883 1.00 93.88 92 GLU A O 1
ATOM 684 N N . VAL A 1 93 ? 2.705 2.915 -9.093 1.00 91.50 93 VAL A N 1
ATOM 685 C CA . VAL A 1 93 ? 3.821 3.785 -9.436 1.00 91.50 93 VAL A CA 1
ATOM 686 C C . VAL A 1 93 ? 4.843 2.990 -10.231 1.00 91.50 93 VAL A C 1
ATOM 688 O O . VAL A 1 93 ? 5.358 1.952 -9.807 1.00 91.50 93 VAL A O 1
ATOM 691 N N . VAL A 1 94 ? 5.129 3.499 -11.419 1.00 88.31 94 VAL A N 1
ATOM 692 C CA . VAL A 1 94 ? 6.040 2.897 -12.379 1.00 88.31 94 VAL A CA 1
ATOM 693 C C . VAL A 1 94 ? 7.408 3.551 -12.224 1.00 88.31 94 VAL A C 1
ATOM 695 O O . VAL A 1 94 ? 7.553 4.755 -12.419 1.00 88.31 94 VAL A O 1
ATOM 698 N N . SER A 1 95 ? 8.419 2.743 -11.920 1.00 85.62 95 SER A N 1
ATOM 699 C CA . SER A 1 95 ? 9.832 3.087 -12.090 1.00 85.62 95 SER A CA 1
ATOM 700 C C . SER A 1 95 ? 10.566 1.896 -12.685 1.00 85.62 95 SER A C 1
ATOM 702 O O . SER A 1 95 ? 10.182 0.753 -12.462 1.00 85.62 95 SER A O 1
ATOM 704 N N . LEU A 1 96 ? 11.617 2.139 -13.465 1.00 80.00 96 LEU A N 1
ATOM 705 C CA . LEU A 1 96 ? 12.399 1.054 -14.054 1.00 80.00 96 LEU A CA 1
ATOM 706 C C . LEU A 1 96 ? 13.642 0.752 -13.198 1.00 80.00 96 LEU A C 1
ATOM 708 O O . LEU A 1 96 ? 14.347 1.684 -12.796 1.00 80.00 96 LEU A O 1
ATOM 71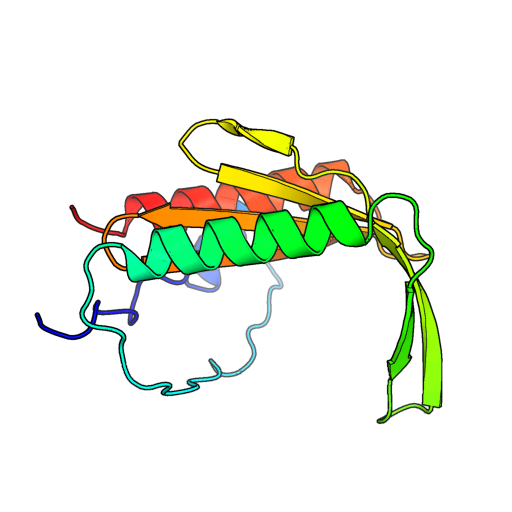2 N N . PRO A 1 97 ? 13.950 -0.531 -12.919 1.00 79.81 97 PRO A N 1
ATOM 713 C CA . PRO A 1 97 ? 13.227 -1.747 -13.328 1.00 79.81 97 PRO A CA 1
ATOM 714 C C . PRO A 1 97 ? 12.149 -2.227 -12.328 1.00 79.81 97 PRO A C 1
ATOM 716 O O . PRO A 1 97 ? 11.536 -3.263 -12.557 1.00 79.81 97 PRO A O 1
ATOM 719 N N . VAL A 1 98 ? 11.964 -1.541 -11.194 1.00 82.62 98 VAL A N 1
ATOM 720 C CA . VAL A 1 98 ? 11.073 -1.975 -10.102 1.00 82.62 98 VAL A CA 1
ATOM 721 C C . VAL A 1 98 ? 9.844 -1.081 -10.029 1.00 82.62 98 VAL A C 1
ATOM 723 O O . VAL A 1 98 ? 9.965 0.120 -9.796 1.00 82.62 98 VAL A O 1
ATOM 726 N N . HIS A 1 99 ? 8.665 -1.680 -10.141 1.00 89.94 99 HIS A N 1
ATOM 727 C CA . HIS A 1 99 ? 7.386 -1.020 -9.910 1.00 89.94 99 HIS A CA 1
ATOM 728 C C . HIS A 1 99 ? 7.014 -1.123 -8.435 1.00 89.94 99 HIS A C 1
ATOM 730 O O . HIS A 1 99 ? 7.445 -2.046 -7.737 1.00 89.94 99 HIS A O 1
ATOM 736 N N . PHE A 1 100 ? 6.181 -0.210 -7.951 1.00 92.94 100 PHE A N 1
ATOM 737 C CA . PHE A 1 100 ? 5.578 -0.378 -6.639 1.00 92.94 100 PHE A CA 1
ATOM 738 C C . PHE A 1 100 ? 4.108 0.006 -6.627 1.00 92.94 100 PHE A C 1
ATOM 740 O O . PHE A 1 100 ? 3.651 0.867 -7.374 1.00 92.94 100 PHE A O 1
ATOM 747 N N . VAL A 1 101 ? 3.373 -0.651 -5.742 1.00 96.50 101 VAL A N 1
ATOM 748 C CA . VAL A 1 101 ? 1.975 -0.361 -5.451 1.00 96.50 101 VAL A CA 1
ATOM 749 C C . VAL A 1 101 ? 1.895 0.167 -4.033 1.00 96.50 101 VAL A C 1
ATOM 751 O O . VAL A 1 101 ? 2.508 -0.390 -3.120 1.00 96.50 101 VAL A O 1
ATOM 754 N N . ARG A 1 102 ? 1.146 1.250 -3.845 1.00 96.94 102 ARG A N 1
ATOM 755 C CA . ARG A 1 102 ? 0.733 1.721 -2.523 1.00 96.94 102 ARG A CA 1
ATOM 756 C C . ARG A 1 102 ? -0.720 1.335 -2.310 1.00 96.94 102 ARG A C 1
ATOM 758 O O . ARG A 1 102 ? -1.551 1.700 -3.129 1.00 96.94 102 ARG A O 1
ATOM 765 N N . ALA A 1 103 ? -1.024 0.631 -1.230 1.00 98.00 103 ALA A N 1
ATOM 766 C CA . ALA A 1 103 ? -2.384 0.388 -0.766 1.00 98.00 103 ALA A CA 1
ATOM 767 C C . ALA A 1 103 ? -2.609 1.182 0.520 1.00 98.00 103 ALA A C 1
ATOM 769 O O . ALA A 1 103 ? -1.797 1.107 1.442 1.00 98.00 103 ALA A O 1
ATOM 770 N N . ILE A 1 104 ? -3.688 1.956 0.575 1.00 97.81 104 ILE A N 1
ATOM 771 C CA . ILE A 1 104 ? -4.042 2.768 1.737 1.00 97.81 104 ILE A CA 1
ATOM 772 C C . ILE A 1 104 ? -5.461 2.477 2.190 1.00 97.81 104 ILE A C 1
ATOM 774 O O . ILE A 1 104 ? -6.344 2.206 1.379 1.00 97.81 104 ILE A O 1
ATOM 778 N N . ALA A 1 105 ? -5.684 2.580 3.492 1.00 96.12 105 ALA A N 1
ATOM 779 C CA . ALA A 1 105 ? -7.000 2.465 4.094 1.00 96.12 105 ALA A CA 1
ATOM 780 C C . ALA A 1 105 ? -7.058 3.256 5.403 1.00 96.12 105 ALA A C 1
ATOM 782 O O . ALA A 1 105 ? -6.042 3.497 6.053 1.00 96.12 105 ALA A O 1
ATOM 783 N N . ALA A 1 106 ? -8.262 3.648 5.805 1.00 93.12 106 ALA A N 1
ATOM 784 C CA . ALA A 1 106 ? -8.510 4.265 7.102 1.00 93.12 106 ALA A CA 1
ATOM 785 C C . ALA A 1 106 ? -9.631 3.508 7.811 1.00 93.12 106 ALA A C 1
ATOM 787 O O . ALA A 1 106 ? -10.727 3.365 7.268 1.00 93.12 106 ALA A O 1
ATOM 788 N N . LYS A 1 107 ? -9.365 3.034 9.028 1.00 89.06 107 LYS A N 1
ATOM 789 C CA . LYS A 1 107 ? -10.340 2.338 9.872 1.00 89.06 107 LYS A CA 1
ATOM 790 C C . LYS A 1 107 ? -10.222 2.874 11.289 1.00 89.06 107 LYS A C 1
ATOM 792 O O . LYS A 1 107 ? -9.115 2.984 11.801 1.00 89.06 107 LYS A O 1
ATOM 797 N N . THR A 1 108 ? -11.363 3.219 11.889 1.00 86.88 108 THR A N 1
ATOM 798 C CA . THR A 1 108 ? -11.425 3.948 13.167 1.00 86.88 108 THR A CA 1
ATOM 799 C C . THR A 1 108 ? -10.504 5.179 13.132 1.00 86.88 108 THR A C 1
ATOM 801 O O . THR A 1 108 ? -10.624 5.987 12.217 1.00 86.88 108 THR A O 1
ATOM 804 N N . ASN A 1 109 ? -9.576 5.308 14.076 1.00 84.88 109 ASN A N 1
ATOM 805 C CA . ASN A 1 109 ? -8.566 6.361 14.146 1.00 84.88 109 ASN A CA 1
ATOM 806 C C . ASN A 1 109 ? -7.193 5.916 13.602 1.00 84.88 109 ASN A C 1
ATOM 808 O O . ASN A 1 109 ? -6.189 6.570 13.876 1.00 84.88 109 ASN A O 1
ATOM 812 N N . VAL A 1 110 ? -7.130 4.814 12.846 1.00 87.62 110 VAL A N 1
ATOM 813 C CA . VAL A 1 110 ? -5.891 4.274 12.272 1.00 87.62 110 VAL A CA 1
ATOM 814 C C . VAL A 1 110 ? -5.886 4.447 10.756 1.00 87.62 110 VAL A C 1
ATOM 816 O O . VAL A 1 110 ? -6.771 3.963 10.048 1.00 87.62 110 VAL A O 1
ATOM 819 N N . PHE A 1 111 ? -4.854 5.121 10.252 1.00 91.69 111 PHE A N 1
ATOM 820 C CA . PHE A 1 111 ? -4.512 5.153 8.834 1.00 91.69 111 PHE A CA 1
ATOM 821 C C . PHE A 1 111 ? -3.436 4.099 8.560 1.00 91.69 111 PHE A C 1
ATOM 823 O O . PHE A 1 111 ? -2.428 4.040 9.261 1.00 91.69 111 PHE A O 1
ATOM 830 N N . VAL A 1 112 ? -3.662 3.260 7.554 1.00 94.06 112 VAL A N 1
ATOM 831 C CA . VAL A 1 112 ? -2.738 2.210 7.127 1.00 94.06 112 VAL A CA 1
ATOM 832 C C . VAL A 1 112 ? -2.267 2.538 5.724 1.00 94.06 112 VAL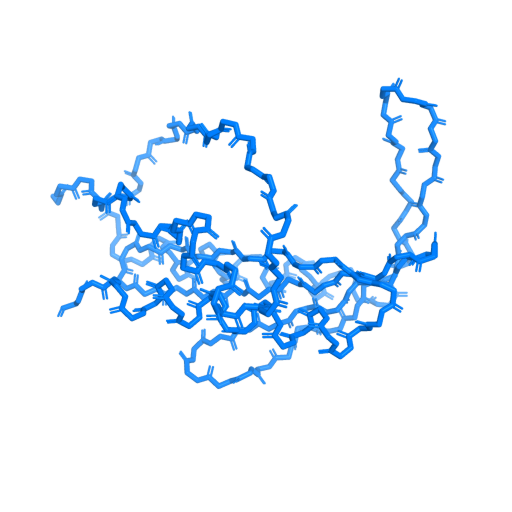 A C 1
ATOM 834 O O . VAL A 1 112 ? -3.078 2.790 4.835 1.00 94.06 112 VAL A O 1
ATOM 837 N N . GLU A 1 113 ? -0.958 2.476 5.523 1.00 95.62 113 GLU A N 1
ATOM 838 C CA . GLU A 1 113 ? -0.336 2.501 4.210 1.00 95.62 113 GLU A CA 1
ATOM 839 C C . GLU A 1 113 ? 0.616 1.313 4.081 1.00 95.62 113 GLU A C 1
ATOM 841 O O . GLU A 1 113 ? 1.447 1.070 4.953 1.00 95.62 113 GLU A O 1
ATOM 846 N N . VAL A 1 114 ? 0.525 0.607 2.959 1.00 96.75 114 VAL A N 1
ATOM 847 C CA . VAL A 1 114 ? 1.446 -0.457 2.573 1.00 96.75 114 VAL A CA 1
ATOM 848 C C . VAL A 1 114 ? 2.047 -0.108 1.222 1.00 96.75 114 VAL A C 1
ATOM 850 O O . VAL A 1 114 ? 1.315 0.134 0.266 1.00 96.75 114 VAL A O 1
ATOM 853 N N . ARG A 1 115 ? 3.378 -0.127 1.118 1.00 95.62 115 ARG A N 1
ATOM 854 C CA . ARG A 1 115 ? 4.091 -0.116 -0.163 1.00 95.62 115 ARG A CA 1
ATOM 855 C C . ARG A 1 115 ? 4.651 -1.507 -0.428 1.00 95.62 115 ARG A C 1
ATOM 857 O O . ARG A 1 115 ? 5.415 -2.018 0.384 1.00 95.62 115 ARG A O 1
ATOM 864 N N . ALA A 1 116 ? 4.333 -2.071 -1.584 1.00 95.38 116 ALA A N 1
ATOM 865 C CA . ALA A 1 116 ? 4.945 -3.296 -2.079 1.00 95.38 116 ALA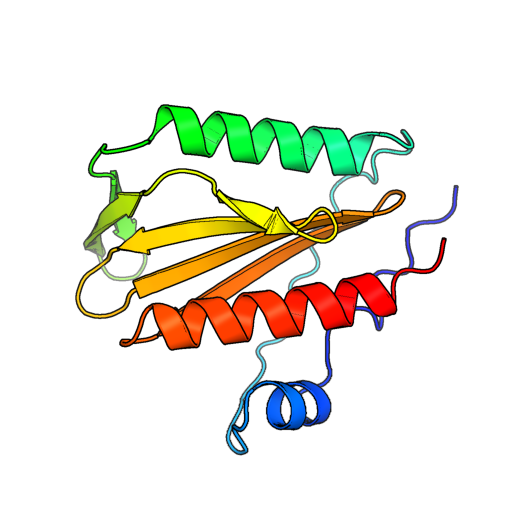 A CA 1
ATOM 866 C C . ALA A 1 116 ? 5.677 -3.001 -3.386 1.00 95.38 116 ALA A C 1
ATOM 868 O O . ALA A 1 116 ? 5.113 -2.363 -4.272 1.00 95.38 116 ALA A O 1
ATOM 869 N N . SER A 1 117 ? 6.914 -3.474 -3.509 1.00 93.31 117 SER A N 1
ATOM 870 C CA . SER A 1 117 ? 7.756 -3.259 -4.687 1.00 93.31 117 SER A CA 1
ATOM 871 C C . SER A 1 117 ? 8.079 -4.595 -5.346 1.00 93.31 117 SER A C 1
ATOM 873 O O . SER A 1 117 ? 8.440 -5.548 -4.661 1.00 93.31 117 SER A O 1
ATOM 875 N N . SER A 1 118 ? 7.965 -4.674 -6.669 1.00 90.69 118 SER A N 1
ATOM 876 C CA . SER A 1 118 ? 8.291 -5.870 -7.448 1.00 90.69 118 SER A CA 1
ATOM 877 C C . SER A 1 118 ? 8.621 -5.500 -8.892 1.00 90.69 118 SER A C 1
ATOM 879 O O . SER A 1 118 ? 8.206 -4.461 -9.402 1.00 90.69 118 SER A O 1
ATOM 881 N N . VAL A 1 119 ? 9.342 -6.380 -9.581 1.00 89.69 119 VAL A N 1
ATOM 882 C CA . VAL A 1 119 ? 9.488 -6.309 -11.045 1.00 89.69 119 VAL A CA 1
ATOM 883 C C . VAL A 1 119 ? 8.172 -6.623 -11.770 1.00 89.69 119 VAL A C 1
ATOM 885 O O . VAL A 1 119 ? 7.998 -6.224 -12.913 1.00 89.69 119 VAL A O 1
ATOM 888 N N . ALA A 1 120 ? 7.234 -7.309 -11.107 1.00 88.94 120 ALA A N 1
ATOM 889 C CA . ALA A 1 120 ? 5.896 -7.591 -11.617 1.00 88.94 120 ALA A CA 1
ATOM 890 C C . ALA A 1 120 ? 4.847 -6.800 -10.821 1.00 88.94 120 ALA A C 1
ATOM 892 O O . ALA A 1 120 ? 4.613 -7.084 -9.642 1.00 88.94 120 ALA A O 1
ATOM 893 N N . THR A 1 121 ? 4.194 -5.831 -11.468 1.00 89.56 121 THR A N 1
ATOM 894 C CA . THR A 1 121 ? 3.197 -4.946 -10.837 1.00 89.56 121 THR A CA 1
ATOM 895 C C . THR A 1 121 ? 2.044 -5.718 -10.202 1.00 89.56 121 THR A C 1
ATOM 897 O O . THR A 1 121 ? 1.660 -5.410 -9.078 1.00 89.56 121 THR A O 1
ATOM 900 N N . ASP A 1 122 ? 1.534 -6.762 -10.861 1.00 91.44 122 ASP A N 1
ATOM 901 C CA . ASP A 1 122 ? 0.418 -7.556 -10.329 1.00 91.44 122 ASP A CA 1
ATOM 902 C C . ASP A 1 122 ? 0.781 -8.262 -9.022 1.00 91.44 122 ASP A C 1
ATOM 904 O O . ASP A 1 122 ? -0.018 -8.296 -8.087 1.00 91.44 122 ASP A O 1
ATOM 908 N N . HIS A 1 123 ? 2.015 -8.760 -8.919 1.00 90.75 123 HIS A N 1
ATOM 909 C CA . HIS A 1 123 ? 2.502 -9.364 -7.687 1.00 90.75 123 HIS A CA 1
ATOM 910 C C . HIS A 1 123 ? 2.630 -8.323 -6.566 1.00 90.75 123 HIS A C 1
ATOM 912 O O . HIS A 1 123 ? 2.175 -8.566 -5.452 1.00 90.75 123 HIS A O 1
ATOM 918 N N . ALA A 1 124 ? 3.176 -7.136 -6.862 1.00 93.69 124 ALA A N 1
ATOM 919 C CA . ALA A 1 124 ? 3.206 -6.037 -5.896 1.00 93.69 124 ALA A CA 1
ATOM 920 C C . ALA A 1 124 ? 1.791 -5.630 -5.448 1.00 93.69 124 ALA A C 1
ATOM 922 O O . ALA A 1 124 ? 1.566 -5.410 -4.259 1.00 93.69 124 ALA A O 1
ATOM 923 N N . ARG A 1 125 ? 0.823 -5.577 -6.373 1.00 95.38 125 ARG A N 1
ATOM 924 C CA . ARG A 1 125 ? -0.577 -5.259 -6.062 1.00 95.38 125 ARG A CA 1
ATOM 925 C C . ARG A 1 125 ? -1.171 -6.281 -5.098 1.00 95.38 125 ARG A C 1
ATOM 927 O O . ARG A 1 125 ? -1.706 -5.885 -4.068 1.00 95.38 125 ARG A O 1
ATOM 934 N N . GLN A 1 126 ? -1.023 -7.570 -5.400 1.00 94.94 126 GLN A N 1
ATOM 935 C CA . GLN A 1 126 ? -1.519 -8.657 -4.555 1.00 94.94 126 GLN A CA 1
ATOM 936 C C . GLN A 1 126 ? -0.932 -8.576 -3.140 1.00 94.94 126 GLN A C 1
ATOM 938 O O . GLN A 1 126 ? -1.674 -8.509 -2.165 1.00 94.94 126 GLN A O 1
ATOM 943 N N . VAL A 1 127 ? 0.394 -8.450 -3.033 1.00 95.25 127 VAL A N 1
ATOM 944 C CA . VAL A 1 127 ? 1.095 -8.317 -1.748 1.00 95.25 127 VAL A CA 1
ATOM 945 C C . VAL A 1 127 ? 0.592 -7.117 -0.943 1.00 95.25 127 VAL A C 1
ATOM 947 O O . VAL A 1 127 ? 0.330 -7.240 0.254 1.00 95.25 127 VAL A O 1
ATOM 950 N N . ALA A 1 128 ? 0.439 -5.952 -1.579 1.00 97.12 128 ALA A N 1
ATOM 951 C CA . ALA A 1 128 ? -0.041 -4.754 -0.898 1.00 97.12 128 ALA A CA 1
ATOM 952 C C . ALA A 1 128 ? -1.466 -4.941 -0.350 1.00 97.12 128 ALA A C 1
ATOM 954 O O . ALA A 1 128 ? -1.743 -4.536 0.782 1.00 97.12 128 ALA A O 1
ATOM 955 N N . LEU A 1 129 ? -2.346 -5.580 -1.129 1.00 96.69 129 LEU A N 1
ATOM 956 C CA . LEU A 1 129 ? -3.728 -5.867 -0.744 1.00 96.69 129 LEU A CA 1
ATOM 957 C C . LEU A 1 129 ? -3.822 -6.888 0.395 1.00 96.69 129 LEU A C 1
ATOM 959 O O . LEU A 1 129 ? -4.602 -6.691 1.330 1.00 96.69 129 LEU A O 1
ATOM 963 N N . ASP A 1 130 ? -3.011 -7.940 0.365 1.00 95.44 130 ASP A N 1
ATOM 964 C CA . ASP A 1 130 ? -3.041 -8.972 1.401 1.00 95.44 130 ASP A CA 1
ATOM 965 C C . ASP A 1 130 ? -2.540 -8.429 2.744 1.00 95.44 130 ASP A C 1
ATOM 967 O O . ASP A 1 130 ? -3.162 -8.640 3.790 1.00 95.44 130 ASP A O 1
ATOM 971 N N . VAL A 1 131 ? -1.455 -7.650 2.724 1.00 96.12 131 VAL A N 1
ATOM 972 C CA . VAL A 1 131 ? -0.893 -7.046 3.938 1.00 96.12 131 VAL A CA 1
ATOM 973 C C . VAL A 1 131 ? -1.822 -5.975 4.508 1.00 96.12 131 VAL A C 1
ATOM 975 O O . VAL A 1 131 ? -2.060 -5.970 5.718 1.00 96.12 131 VAL A O 1
ATOM 978 N N . VAL A 1 132 ? -2.390 -5.085 3.681 1.00 96.69 132 VAL A N 1
ATOM 979 C CA . VAL A 1 132 ? -3.318 -4.061 4.194 1.00 96.69 132 VAL A CA 1
ATOM 980 C C . VAL A 1 132 ? -4.567 -4.720 4.783 1.00 96.69 132 VAL A C 1
ATOM 982 O O . VAL A 1 132 ? -4.994 -4.344 5.872 1.00 96.69 132 VAL A O 1
ATOM 985 N N . SER A 1 133 ? -5.094 -5.766 4.140 1.00 94.19 133 SER A N 1
ATOM 986 C CA . SER A 1 133 ? -6.258 -6.512 4.631 1.00 94.19 133 SER A CA 1
ATOM 987 C C . SER A 1 133 ? -5.972 -7.204 5.964 1.00 94.19 133 SER A C 1
ATOM 989 O O . SER A 1 133 ? -6.789 -7.135 6.885 1.00 94.19 133 SER A O 1
ATOM 991 N N . TYR A 1 134 ? -4.788 -7.804 6.112 1.00 93.81 134 TYR A N 1
ATOM 992 C CA . TYR A 1 134 ? -4.340 -8.398 7.371 1.00 93.81 134 TYR A CA 1
ATOM 993 C C . TYR A 1 134 ? -4.296 -7.368 8.513 1.00 93.81 134 TYR A C 1
ATOM 995 O O . TYR A 1 134 ? -4.798 -7.627 9.610 1.00 93.81 134 TYR A O 1
ATOM 1003 N N . VAL A 1 135 ? -3.749 -6.173 8.260 1.00 93.56 135 VAL A N 1
ATOM 1004 C CA . VAL A 1 135 ? -3.698 -5.094 9.262 1.00 93.56 135 VAL A CA 1
ATOM 1005 C C . VAL A 1 135 ? -5.108 -4.599 9.601 1.00 93.56 135 VAL A C 1
ATOM 1007 O O . VAL A 1 135 ? -5.458 -4.466 10.776 1.00 93.56 135 VAL A O 1
ATOM 1010 N N . LEU A 1 136 ? -5.954 -4.382 8.591 1.00 92.38 136 LEU A N 1
ATOM 1011 C CA . LEU A 1 136 ? -7.340 -3.942 8.773 1.00 92.38 136 LEU A CA 1
ATOM 1012 C C . LEU A 1 136 ? -8.183 -4.933 9.580 1.00 92.38 136 LEU A C 1
ATOM 1014 O O . LEU A 1 136 ? -9.067 -4.507 10.330 1.00 92.38 136 LEU A O 1
ATOM 1018 N N . TYR A 1 137 ? -7.914 -6.234 9.459 1.00 91.38 137 TYR A N 1
ATOM 1019 C CA . TYR A 1 137 ? -8.573 -7.268 10.254 1.00 91.38 137 TYR A CA 1
ATOM 1020 C C . TYR A 1 137 ? -8.221 -7.167 11.748 1.00 91.38 137 TYR A C 1
ATOM 1022 O O . TYR A 1 137 ? -9.083 -7.369 12.602 1.00 91.38 137 TYR A O 1
ATOM 1030 N N . LYS A 1 138 ? -6.978 -6.794 12.079 1.00 90.00 138 LYS A N 1
ATOM 1031 C CA . LYS A 1 138 ? -6.518 -6.630 13.469 1.00 90.00 138 LYS A CA 1
ATOM 1032 C C . LYS A 1 138 ? -7.012 -5.354 14.140 1.00 90.00 138 LYS A C 1
ATOM 1034 O O . LYS A 1 138 ? -7.136 -5.324 15.366 1.00 90.00 138 LYS A O 1
ATOM 1039 N N . ILE A 1 139 ? -7.277 -4.303 13.364 1.00 87.38 139 ILE A N 1
ATOM 1040 C CA . ILE A 1 139 ? -7.835 -3.060 13.897 1.00 87.38 139 ILE A CA 1
ATOM 1041 C C . ILE A 1 139 ? -9.247 -3.359 14.395 1.00 87.38 139 ILE A C 1
ATOM 1043 O O . ILE A 1 139 ? -10.178 -3.573 13.609 1.00 87.38 139 ILE A O 1
ATOM 1047 N N . ARG A 1 140 ? -9.395 -3.386 15.719 1.00 75.69 140 ARG A N 1
ATOM 1048 C CA . ARG A 1 140 ? -10.697 -3.522 16.367 1.00 75.69 140 ARG A CA 1
ATOM 1049 C C . ARG A 1 140 ? -11.502 -2.240 16.172 1.00 75.69 140 ARG A C 1
ATOM 1051 O O . ARG A 1 140 ? -10.947 -1.142 16.211 1.00 75.69 140 ARG A O 1
ATOM 1058 N N . GLY A 1 141 ? -12.796 -2.418 15.946 1.00 59.69 141 GLY A N 1
ATOM 1059 C CA . GLY A 1 141 ? -13.818 -1.379 15.961 1.00 59.69 141 GLY A CA 1
ATOM 1060 C C . GLY A 1 141 ? -14.895 -1.802 16.933 1.00 59.69 141 GLY A C 1
ATOM 1061 O O . GLY A 1 141 ? -15.297 -2.983 16.827 1.00 59.69 141 GLY A O 1
#

Radius of gyration: 15.92 Å; chains: 1; bounding box: 38×34×40 Å